Protein AF-A0A966BR94-F1 (afdb_monomer_lite)

Secondary structure (DSSP, 8-state):
--HHHHHH--GGG-SSHHHHHHHHHH---HHHHHHHHHHHHH-SSHHHHHHHHHHH--HHHHHHHHHH---HHHHHHHHHHHHHHH-

Structure (mmCIF, N/CA/C/O backbone):
data_AF-A0A966BR94-F1
#
_entry.id   AF-A0A966BR94-F1
#
loop_
_atom_site.group_PDB
_atom_site.id
_atom_site.type_symbol
_atom_site.label_atom_id
_atom_site.label_alt_id
_atom_site.label_comp_id
_atom_site.label_asym_id
_atom_site.label_entity_id
_atom_site.label_seq_id
_atom_site.pdbx_PDB_ins_code
_atom_site.Cartn_x
_atom_site.Cartn_y
_atom_site.Cartn_z
_atom_site.occupancy
_atom_site.B_iso_or_equiv
_atom_site.auth_seq_id
_atom_site.auth_comp_id
_atom_site.auth_asym_id
_atom_site.auth_atom_id
_atom_site.pdbx_PDB_model_num
ATOM 1 N N . MET A 1 1 ? -18.274 -6.617 11.652 1.00 59.59 1 MET A N 1
ATOM 2 C CA . MET A 1 1 ? -18.067 -5.427 12.500 1.00 59.59 1 MET A CA 1
ATOM 3 C C . MET A 1 1 ? -18.009 -5.848 13.956 1.00 59.59 1 MET A C 1
ATOM 5 O O . MET A 1 1 ? -19.021 -6.291 14.496 1.00 59.59 1 MET A O 1
ATOM 9 N N . GLY A 1 2 ? -16.832 -5.755 14.572 1.00 70.06 2 GLY A N 1
ATOM 10 C CA . GLY A 1 2 ? -16.660 -5.999 16.008 1.00 70.06 2 GLY A CA 1
ATOM 11 C C . GLY A 1 2 ? -16.992 -4.765 16.856 1.00 70.06 2 GLY A C 1
ATOM 12 O O . GLY A 1 2 ? -16.967 -3.638 16.369 1.00 70.06 2 GLY A O 1
ATOM 13 N N . LEU A 1 3 ? -17.264 -4.954 18.152 1.00 74.00 3 LEU A N 1
ATOM 14 C CA . LEU A 1 3 ? -17.521 -3.848 19.092 1.00 74.00 3 LEU A CA 1
ATOM 15 C C . LEU A 1 3 ? -16.358 -2.835 19.153 1.00 74.00 3 LEU A C 1
ATOM 17 O O . LEU A 1 3 ? -16.592 -1.645 19.326 1.00 74.00 3 LEU A O 1
ATOM 21 N N . LYS A 1 4 ? -15.115 -3.297 18.960 1.00 70.81 4 LYS A N 1
ATOM 22 C CA . LYS A 1 4 ? -13.907 -2.456 18.949 1.00 70.81 4 LYS A CA 1
ATOM 23 C C . LYS A 1 4 ? -13.862 -1.498 17.752 1.00 70.81 4 LYS A C 1
ATOM 25 O O . LYS A 1 4 ? -13.617 -0.316 17.953 1.00 70.81 4 LYS A O 1
ATOM 30 N N . GLU A 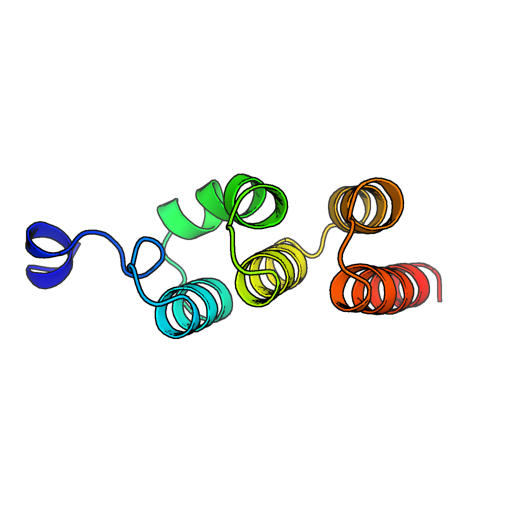1 5 ? -14.185 -1.961 16.543 1.00 72.12 5 GLU A N 1
ATOM 31 C CA . GLU A 1 5 ? -14.242 -1.089 15.353 1.00 72.12 5 GLU A CA 1
ATOM 32 C C . GLU A 1 5 ? -15.305 0.004 15.481 1.00 72.12 5 GLU A C 1
ATOM 34 O O . GLU A 1 5 ? -15.132 1.106 14.977 1.00 72.12 5 GLU A O 1
ATOM 39 N N . ARG A 1 6 ? -16.409 -0.271 16.186 1.00 74.00 6 ARG A N 1
ATOM 40 C CA . ARG A 1 6 ? -17.458 0.734 16.416 1.00 74.00 6 ARG A CA 1
ATOM 41 C C . ARG A 1 6 ? -17.006 1.880 17.322 1.00 74.00 6 ARG A C 1
ATOM 43 O O . ARG A 1 6 ? -17.615 2.940 17.27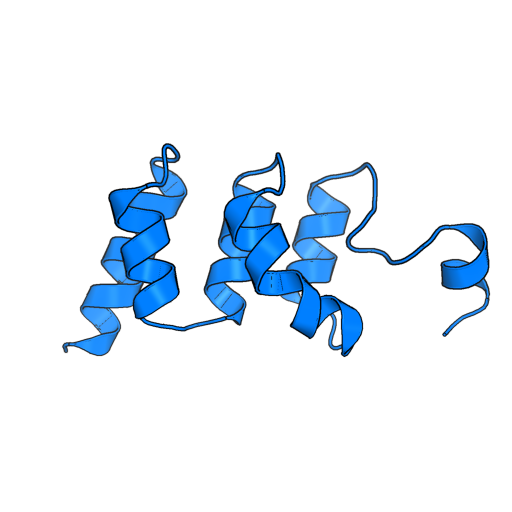6 1.00 74.00 6 ARG A O 1
ATOM 50 N N . LEU A 1 7 ? -15.996 1.651 18.160 1.00 77.56 7 LEU A N 1
ATOM 51 C CA . LEU A 1 7 ? -15.479 2.639 19.108 1.00 77.56 7 LEU A CA 1
ATOM 52 C C . LEU A 1 7 ? -14.224 3.346 18.587 1.00 77.56 7 LEU A C 1
ATOM 54 O O . LEU A 1 7 ? -14.025 4.516 18.898 1.00 77.56 7 LEU A O 1
ATOM 58 N N . PHE A 1 8 ? -13.393 2.651 17.807 1.00 80.19 8 PHE A N 1
ATOM 59 C CA . PHE A 1 8 ? -12.077 3.144 17.382 1.00 80.19 8 PHE A CA 1
ATOM 60 C C . PHE A 1 8 ? -11.930 3.339 15.869 1.00 80.19 8 PHE A C 1
ATOM 62 O O . PHE A 1 8 ? -10.896 3.833 15.431 1.00 80.19 8 PHE A O 1
ATOM 69 N N . GLY A 1 9 ? -12.947 2.986 15.080 1.00 86.44 9 GLY A N 1
ATOM 70 C CA . GLY A 1 9 ? -12.857 2.964 13.624 1.00 86.44 9 GLY A CA 1
ATOM 71 C C . GLY A 1 9 ? -12.135 1.717 13.095 1.00 86.44 9 GLY A C 1
ATOM 72 O O . GLY A 1 9 ? -11.771 0.820 13.866 1.00 86.44 9 GLY A O 1
ATOM 73 N N . PRO A 1 10 ? -11.975 1.616 11.768 1.00 91.50 10 PRO A N 1
ATOM 74 C CA . P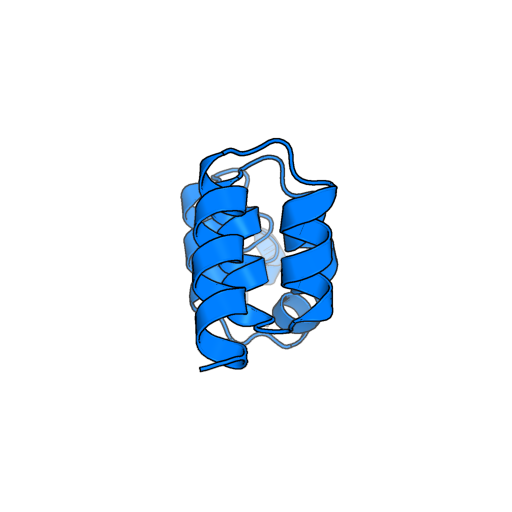RO A 1 10 ? -11.229 0.532 11.145 1.00 91.50 10 PRO A CA 1
ATOM 75 C C . PRO A 1 10 ? -9.716 0.659 11.396 1.00 91.50 10 PRO A C 1
ATOM 77 O O . PRO A 1 10 ? -9.172 1.752 11.533 1.00 91.50 10 PRO A O 1
ATOM 80 N N . VAL A 1 11 ? -9.009 -0.474 11.437 1.00 92.81 11 VAL A N 1
ATOM 81 C CA . VAL A 1 11 ? -7.589 -0.528 11.843 1.00 92.81 11 VAL A CA 1
ATOM 82 C C . VAL A 1 11 ? -6.673 0.205 10.853 1.00 92.81 11 VAL A C 1
ATOM 84 O O . VAL A 1 11 ? -5.709 0.854 11.261 1.00 92.81 11 VAL A O 1
ATOM 87 N N . TRP A 1 12 ? -7.007 0.175 9.560 1.00 94.50 12 TRP A N 1
ATOM 88 C CA . TRP A 1 12 ? -6.271 0.887 8.509 1.00 94.50 12 TRP A CA 1
ATOM 89 C C . TRP A 1 12 ? -6.457 2.414 8.534 1.00 94.50 12 TRP A C 1
ATOM 91 O O . TRP A 1 12 ? -5.829 3.099 7.740 1.00 94.50 12 TRP A O 1
ATOM 101 N N . GLU A 1 13 ? -7.264 2.960 9.448 1.00 94.50 13 GLU A N 1
ATOM 102 C CA . GLU A 1 13 ? -7.380 4.406 9.712 1.00 94.50 13 GLU A CA 1
ATOM 103 C C . GLU A 1 13 ? -6.670 4.820 11.018 1.00 94.50 13 GLU A C 1
ATOM 105 O O . GLU A 1 13 ? -6.807 5.949 11.492 1.00 94.50 13 GLU A O 1
ATOM 110 N N . SER A 1 14 ? -5.885 3.918 11.620 1.00 95.19 14 SER A N 1
ATOM 111 C CA . SER A 1 14 ? -5.097 4.215 12.818 1.00 95.19 14 SER A CA 1
ATOM 112 C C . SER A 1 14 ? -4.171 5.421 12.618 1.00 95.19 14 SER A C 1
ATOM 114 O O . SER A 1 14 ? -3.574 5.611 11.559 1.00 95.19 14 SER A O 1
ATOM 116 N N . LYS A 1 15 ? -3.959 6.209 13.678 1.00 94.38 15 LYS A N 1
ATOM 117 C CA . LYS A 1 15 ? -2.947 7.282 13.680 1.00 94.38 15 LYS A CA 1
ATOM 118 C C . LYS A 1 15 ? -1.520 6.743 13.546 1.00 94.38 15 LYS A C 1
ATOM 120 O O . LYS A 1 15 ? -0.641 7.457 13.073 1.00 94.38 15 LYS A O 1
ATOM 125 N N . ASP A 1 16 ? -1.303 5.492 13.939 1.00 96.50 16 ASP A N 1
ATOM 126 C CA . ASP A 1 16 ? -0.017 4.810 13.835 1.00 96.50 16 ASP A CA 1
ATOM 127 C C . ASP A 1 16 ? 0.152 4.186 12.440 1.00 96.50 16 ASP A C 1
ATOM 129 O O . ASP A 1 16 ? -0.634 3.325 12.035 1.00 96.50 16 ASP A O 1
ATOM 133 N N . ALA A 1 17 ? 1.181 4.627 11.713 1.00 97.69 17 ALA A N 1
ATOM 134 C CA . ALA A 1 17 ? 1.491 4.148 10.370 1.00 97.69 17 ALA A CA 1
ATOM 135 C C . ALA A 1 17 ? 1.870 2.660 10.335 1.00 97.69 17 ALA A C 1
ATOM 137 O O . ALA A 1 17 ? 1.517 1.971 9.382 1.00 97.69 17 ALA A O 1
ATOM 138 N N . GLU A 1 18 ? 2.514 2.137 11.381 1.00 97.69 18 GLU A N 1
ATOM 139 C CA . GLU A 1 18 ? 2.865 0.719 11.472 1.00 97.69 18 GLU A CA 1
ATOM 140 C C . GLU A 1 18 ? 1.602 -0.141 11.559 1.00 97.69 18 GLU A C 1
ATOM 142 O O . GLU A 1 18 ? 1.456 -1.136 10.846 1.00 97.69 18 GLU A O 1
ATOM 147 N N . VAL A 1 19 ? 0.644 0.293 12.384 1.00 96.88 19 VAL A N 1
ATOM 148 C CA . VAL A 1 19 ? -0.658 -0.369 12.525 1.00 96.88 19 VAL A CA 1
ATOM 149 C C . VAL A 1 19 ? -1.423 -0.328 11.206 1.00 96.88 19 VAL A C 1
ATOM 151 O O . VAL A 1 19 ? -1.940 -1.363 10.777 1.00 96.88 19 VAL A O 1
ATOM 154 N N . ARG A 1 20 ? -1.451 0.831 10.527 1.00 97.88 20 ARG A N 1
ATOM 155 C CA . ARG A 1 20 ? -2.065 0.934 9.196 1.00 97.88 20 ARG A CA 1
ATOM 156 C C . ARG A 1 20 ? -1.396 -0.014 8.212 1.00 97.88 20 ARG A C 1
ATOM 158 O O . ARG A 1 20 ? -2.091 -0.787 7.567 1.00 97.88 20 ARG A O 1
ATOM 165 N N . ARG A 1 21 ? -0.064 -0.020 8.133 1.00 98.06 21 ARG A N 1
ATOM 166 C CA . ARG A 1 21 ? 0.700 -0.874 7.212 1.00 98.06 21 ARG A CA 1
ATOM 167 C C . ARG A 1 21 ? 0.410 -2.351 7.446 1.00 98.06 21 ARG A C 1
ATOM 169 O O . ARG A 1 21 ? 0.170 -3.081 6.488 1.00 98.06 21 ARG A O 1
ATOM 176 N N . GLN A 1 22 ? 0.387 -2.786 8.703 1.00 97.81 22 GLN A N 1
ATOM 177 C CA . GLN A 1 22 ? 0.090 -4.170 9.059 1.00 97.81 22 GLN A CA 1
ATOM 178 C C . GLN A 1 22 ? -1.347 -4.560 8.683 1.00 97.81 22 GLN A C 1
ATOM 180 O O . GLN A 1 22 ? -1.568 -5.647 8.136 1.00 97.81 22 GLN A O 1
ATOM 185 N N . ALA A 1 23 ? -2.318 -3.676 8.938 1.00 96.69 23 ALA A N 1
ATOM 186 C CA . ALA A 1 23 ? -3.709 -3.884 8.543 1.00 96.69 23 ALA A CA 1
ATOM 187 C C . ALA A 1 23 ? -3.841 -3.960 7.019 1.00 96.69 23 ALA A C 1
ATOM 189 O O . ALA A 1 23 ? -4.356 -4.949 6.493 1.00 96.69 23 ALA A O 1
ATOM 190 N N . VAL A 1 24 ? -3.273 -2.976 6.311 1.00 98.06 24 VAL A N 1
ATOM 191 C CA . VAL A 1 24 ? -3.206 -2.952 4.850 1.00 98.06 24 VAL A CA 1
ATOM 192 C C . VAL A 1 24 ? -2.567 -4.223 4.334 1.00 98.06 24 VAL A C 1
ATOM 194 O O . VAL A 1 24 ? -3.123 -4.777 3.410 1.00 98.06 24 VAL A O 1
ATOM 197 N N . ALA A 1 25 ? -1.503 -4.762 4.924 1.00 97.38 25 ALA A N 1
ATOM 198 C CA . ALA A 1 25 ? -0.853 -5.977 4.433 1.00 97.38 25 ALA A CA 1
ATOM 199 C C . ALA A 1 25 ? -1.668 -7.269 4.650 1.00 97.38 25 ALA A C 1
ATOM 201 O O . ALA A 1 25 ? -1.560 -8.193 3.844 1.00 97.38 25 ALA A O 1
ATOM 202 N N . THR A 1 26 ? -2.476 -7.364 5.714 1.00 96.44 26 THR A N 1
ATOM 203 C CA . THR A 1 26 ? -3.000 -8.669 6.177 1.00 96.44 26 THR A CA 1
ATOM 204 C C . THR A 1 26 ? -4.518 -8.795 6.239 1.00 96.44 26 THR A C 1
ATOM 206 O O . THR A 1 26 ? -5.045 -9.896 6.056 1.00 96.44 26 THR A O 1
ATOM 209 N N . GLU A 1 27 ? -5.254 -7.708 6.466 1.00 95.81 27 GLU A N 1
ATOM 210 C CA . GLU A 1 27 ? -6.697 -7.790 6.695 1.00 95.81 27 GLU A CA 1
ATOM 211 C C . GLU A 1 27 ? -7.471 -8.045 5.397 1.00 95.81 27 GLU A C 1
ATOM 213 O O . GLU A 1 27 ? -7.065 -7.646 4.309 1.00 95.81 27 GLU A O 1
ATOM 218 N N . ARG A 1 28 ? -8.613 -8.729 5.482 1.00 94.56 28 ARG A N 1
ATOM 219 C CA . ARG A 1 28 ? -9.439 -9.085 4.311 1.00 94.56 28 ARG A CA 1
ATOM 220 C C . ARG A 1 28 ? -10.806 -8.407 4.311 1.00 94.56 28 ARG A C 1
ATOM 222 O O . ARG A 1 28 ? -11.718 -8.878 3.640 1.00 94.56 28 ARG A O 1
ATOM 229 N N . ASP A 1 29 ? -10.955 -7.326 5.074 1.00 93.69 29 ASP A N 1
ATOM 230 C CA . ASP A 1 29 ? -12.195 -6.554 5.083 1.00 93.69 29 ASP A CA 1
ATOM 231 C C . ASP A 1 29 ? -12.468 -5.982 3.684 1.00 93.69 29 ASP A C 1
ATOM 233 O O . ASP A 1 29 ? -11.590 -5.385 3.060 1.00 93.69 29 ASP A O 1
ATOM 237 N N . SER A 1 30 ? -13.687 -6.160 3.174 1.00 94.62 30 SER A N 1
ATOM 238 C CA . SER A 1 30 ? -14.055 -5.694 1.835 1.00 94.62 30 SER A CA 1
ATOM 239 C C . SER A 1 30 ? -13.958 -4.173 1.687 1.00 94.62 30 SER A C 1
ATOM 241 O O . SER A 1 30 ? -13.683 -3.689 0.593 1.00 94.62 30 SER A O 1
ATOM 243 N N . ARG A 1 31 ? -14.151 -3.413 2.774 1.00 95.06 31 ARG A N 1
ATOM 244 C CA . ARG A 1 31 ? -13.992 -1.951 2.788 1.00 95.06 31 ARG A CA 1
ATOM 245 C C . ARG A 1 31 ? -12.527 -1.559 2.660 1.00 95.06 31 ARG A C 1
ATOM 247 O O . ARG A 1 31 ? -12.223 -0.645 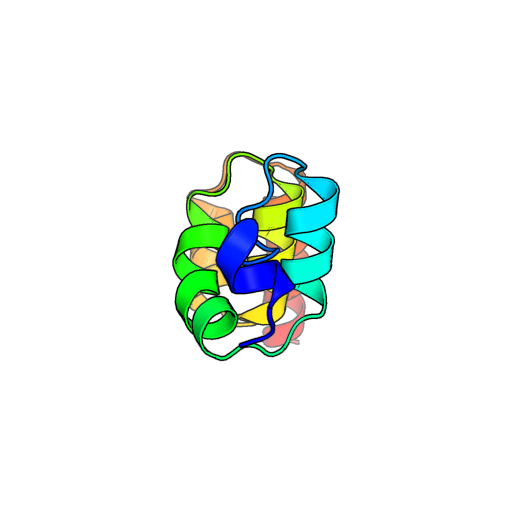1.906 1.00 95.06 31 ARG A O 1
ATOM 254 N N . LEU A 1 32 ? -11.631 -2.282 3.336 1.00 96.62 32 LEU A N 1
ATOM 255 C CA . LEU A 1 32 ? -10.192 -2.096 3.165 1.00 96.62 32 LEU A CA 1
ATOM 256 C C . LEU A 1 32 ? -9.782 -2.394 1.724 1.00 96.62 32 LEU A C 1
ATOM 258 O O . LEU A 1 32 ? -9.086 -1.590 1.116 1.00 96.62 32 LEU A O 1
ATOM 262 N N . LEU A 1 33 ? -10.236 -3.521 1.164 1.00 96.38 33 LEU A N 1
ATOM 263 C CA . LEU A 1 33 ? -9.934 -3.885 -0.224 1.00 96.38 33 LEU A CA 1
ATOM 264 C C . LEU A 1 33 ? -10.373 -2.790 -1.207 1.00 96.38 33 LEU A C 1
ATOM 266 O O . LEU A 1 33 ? -9.622 -2.453 -2.117 1.00 96.38 33 LEU A O 1
ATOM 270 N N . ALA A 1 34 ? -11.554 -2.204 -0.990 1.00 96.56 34 ALA A N 1
ATOM 271 C CA . ALA A 1 34 ? -12.046 -1.081 -1.783 1.00 96.56 34 ALA A CA 1
ATOM 272 C C . ALA A 1 34 ? -11.249 0.221 -1.563 1.00 96.56 34 ALA A C 1
ATOM 274 O O . ALA A 1 34 ? -11.189 1.053 -2.463 1.00 96.56 34 ALA A O 1
ATOM 275 N N . ALA A 1 35 ? -10.630 0.398 -0.392 1.00 96.88 35 ALA A N 1
ATOM 276 C CA . ALA A 1 35 ? -9.828 1.571 -0.050 1.00 96.88 35 ALA A CA 1
ATOM 277 C C . ALA A 1 35 ? -8.369 1.496 -0.540 1.00 96.88 35 ALA A C 1
ATOM 279 O O . ALA A 1 35 ? -7.694 2.526 -0.564 1.00 96.88 35 ALA A O 1
ATOM 280 N N . LEU A 1 36 ? -7.874 0.320 -0.954 1.00 97.31 36 LEU A N 1
ATOM 281 C CA . LEU A 1 36 ? -6.481 0.139 -1.392 1.00 97.31 36 LEU A CA 1
ATOM 282 C C . LEU A 1 36 ? -6.016 1.163 -2.446 1.00 97.31 36 LEU A C 1
ATOM 284 O O . LEU A 1 36 ? -4.923 1.696 -2.258 1.00 97.31 36 LEU A O 1
ATOM 288 N N . PRO A 1 37 ? -6.801 1.517 -3.489 1.00 96.06 37 PRO A N 1
ATOM 289 C CA . PRO A 1 37 ? -6.356 2.492 -4.487 1.00 96.06 37 PRO A CA 1
ATOM 290 C C . PRO A 1 37 ? -6.097 3.884 -3.909 1.00 96.06 37 PRO A C 1
ATOM 292 O O . PRO A 1 37 ? -5.167 4.561 -4.341 1.00 96.06 37 PRO A O 1
ATOM 295 N N . VAL A 1 38 ? -6.902 4.310 -2.932 1.00 96.06 38 VAL A N 1
ATOM 296 C CA . VAL A 1 38 ? -6.725 5.601 -2.252 1.00 96.06 38 VAL A CA 1
ATOM 297 C C . VAL A 1 38 ? -5.507 5.532 -1.337 1.00 96.06 38 VAL A C 1
ATOM 299 O O . VAL A 1 38 ? -4.642 6.398 -1.402 1.00 96.06 38 VAL A O 1
ATOM 302 N N . LEU A 1 39 ? -5.372 4.459 -0.552 1.00 96.62 39 LEU A N 1
ATOM 303 C CA . LEU A 1 39 ? -4.231 4.263 0.350 1.00 96.62 39 LEU A CA 1
ATOM 304 C C . LEU A 1 39 ? -2.893 4.195 -0.399 1.00 96.62 39 LEU A C 1
ATOM 306 O O . LEU A 1 39 ? -1.906 4.745 0.076 1.00 96.62 39 LEU A O 1
ATOM 310 N N . ALA A 1 40 ? -2.858 3.566 -1.576 1.00 96.12 40 ALA A N 1
ATOM 311 C CA . ALA A 1 40 ? -1.673 3.488 -2.430 1.00 96.12 40 ALA A CA 1
ATOM 312 C C . ALA A 1 40 ? -1.194 4.860 -2.933 1.00 96.12 40 ALA A C 1
ATOM 314 O O . ALA A 1 40 ? -0.002 5.038 -3.177 1.00 96.12 40 ALA A O 1
ATOM 315 N N . GLN A 1 41 ? -2.110 5.817 -3.091 1.00 93.25 41 GLN A N 1
ATOM 316 C CA . GLN A 1 41 ? -1.824 7.142 -3.646 1.00 93.25 41 GLN A CA 1
ATOM 317 C C . GLN A 1 41 ? -1.618 8.202 -2.561 1.00 93.25 41 GLN A C 1
ATOM 319 O O . GLN A 1 41 ? -0.733 9.043 -2.689 1.00 93.25 41 GLN A O 1
ATOM 324 N N . GLU A 1 42 ? -2.425 8.163 -1.500 1.00 94.12 42 GLU A N 1
ATOM 325 C CA . GLU A 1 42 ? -2.622 9.306 -0.604 1.00 94.12 42 GLU A CA 1
ATOM 326 C C . GLU A 1 42 ? -2.203 9.053 0.849 1.00 94.12 42 GLU A C 1
ATOM 328 O O . GLU A 1 42 ? -2.116 10.021 1.608 1.00 94.12 42 GLU A O 1
ATOM 333 N N . ASP A 1 43 ? -1.928 7.807 1.276 1.00 96.62 43 ASP A N 1
ATOM 334 C CA . ASP A 1 43 ? -1.476 7.597 2.662 1.00 96.62 43 ASP A CA 1
ATOM 335 C C . ASP A 1 43 ? -0.170 8.372 2.883 1.00 96.62 43 ASP A C 1
ATOM 337 O O . ASP A 1 43 ? 0.722 8.287 2.037 1.00 96.62 43 ASP A O 1
ATOM 341 N N . PRO A 1 44 ? -0.017 9.132 3.982 1.00 95.44 44 PRO A N 1
ATOM 342 C CA . PRO A 1 44 ? 1.194 9.911 4.228 1.00 95.44 44 PRO A CA 1
ATOM 343 C C . PRO A 1 44 ? 2.447 9.038 4.381 1.00 95.44 44 PRO A C 1
ATOM 345 O O . PRO A 1 44 ? 3.550 9.494 4.069 1.00 95.44 44 PRO A O 1
ATOM 348 N N . ASP A 1 45 ? 2.304 7.787 4.821 1.00 96.75 45 ASP A N 1
ATOM 349 C CA . ASP A 1 45 ? 3.422 6.872 5.017 1.00 96.75 45 ASP A CA 1
ATOM 350 C C . ASP A 1 45 ? 3.737 6.062 3.739 1.00 96.75 45 ASP A C 1
ATOM 352 O O . ASP A 1 45 ? 2.878 5.334 3.231 1.00 96.75 45 ASP A O 1
ATOM 356 N N . PRO A 1 46 ? 4.978 6.122 3.214 1.00 95.69 46 PRO A N 1
ATOM 357 C CA . PRO A 1 46 ? 5.366 5.369 2.018 1.00 95.69 46 PRO A CA 1
ATOM 358 C C . PRO A 1 46 ? 5.296 3.849 2.202 1.00 95.69 46 PRO A C 1
ATOM 360 O O . PRO A 1 46 ? 5.093 3.121 1.231 1.00 95.69 46 PRO A O 1
ATOM 363 N N . GLY A 1 47 ? 5.453 3.347 3.429 1.00 96.75 47 GLY A N 1
ATOM 364 C CA . GLY A 1 47 ? 5.318 1.927 3.735 1.00 96.75 47 GLY A CA 1
ATOM 365 C C . GLY A 1 47 ? 3.876 1.442 3.593 1.00 96.75 47 GLY A C 1
ATOM 366 O O . GLY A 1 47 ? 3.653 0.347 3.074 1.00 96.75 47 GLY A O 1
ATOM 367 N N . VAL A 1 48 ? 2.898 2.259 3.993 1.00 97.75 48 VAL A N 1
ATOM 368 C CA . VAL A 1 48 ? 1.472 1.978 3.764 1.00 97.75 48 VAL A CA 1
ATOM 369 C C . VAL A 1 48 ? 1.145 2.018 2.271 1.00 97.75 48 VAL A C 1
ATOM 371 O O . VAL A 1 48 ? 0.526 1.074 1.770 1.00 97.75 48 VAL A O 1
ATOM 374 N N . ARG A 1 49 ? 1.620 3.043 1.544 1.00 97.12 49 ARG A N 1
ATOM 375 C CA . ARG A 1 49 ? 1.441 3.135 0.082 1.00 97.12 49 ARG A CA 1
ATOM 376 C C . ARG A 1 49 ? 1.975 1.891 -0.630 1.00 97.12 49 ARG A C 1
ATOM 378 O O . ARG A 1 49 ? 1.275 1.277 -1.436 1.00 97.12 49 ARG A O 1
ATOM 385 N N . LEU A 1 50 ? 3.189 1.464 -0.273 1.00 96.75 50 LEU A N 1
ATOM 386 C CA . LEU A 1 50 ? 3.813 0.261 -0.823 1.00 96.75 50 LEU A CA 1
ATOM 387 C C . LEU A 1 50 ? 3.010 -1.011 -0.513 1.00 96.75 50 LEU A C 1
ATOM 389 O O . LEU A 1 50 ? 2.795 -1.828 -1.409 1.00 96.75 50 LEU A O 1
ATOM 393 N N . ALA A 1 51 ? 2.550 -1.184 0.729 1.00 97.31 51 ALA A N 1
ATOM 394 C CA . ALA A 1 51 ? 1.748 -2.345 1.117 1.00 97.31 51 ALA A CA 1
ATOM 395 C C . ALA A 1 51 ? 0.426 -2.419 0.331 1.00 97.31 51 ALA A C 1
ATOM 397 O O . ALA A 1 51 ? -0.005 -3.509 -0.052 1.00 97.31 51 ALA A O 1
ATOM 398 N N . ALA A 1 52 ? -0.198 -1.272 0.047 1.00 97.50 52 ALA A N 1
ATOM 399 C CA . ALA A 1 52 ? -1.405 -1.213 -0.770 1.00 97.50 52 ALA A CA 1
ATOM 400 C C . ALA A 1 52 ? -1.130 -1.614 -2.232 1.00 97.50 52 ALA A C 1
ATOM 402 O O . ALA A 1 52 ? -1.831 -2.479 -2.761 1.00 97.50 52 ALA A O 1
ATOM 403 N N . LEU A 1 53 ? -0.065 -1.084 -2.851 1.00 96.50 53 LEU A N 1
ATOM 404 C CA . LEU A 1 53 ? 0.354 -1.446 -4.216 1.00 96.50 53 LEU A CA 1
ATOM 405 C C . LEU A 1 53 ? 0.646 -2.946 -4.358 1.00 96.50 53 LEU A C 1
ATOM 407 O O . LEU A 1 53 ? 0.175 -3.595 -5.294 1.00 96.50 53 LEU A O 1
ATOM 411 N N . GLN A 1 54 ? 1.357 -3.524 -3.387 1.00 95.75 54 GLN A N 1
ATOM 412 C CA . GLN A 1 54 ? 1.643 -4.962 -3.344 1.00 95.75 54 GLN A CA 1
ATOM 413 C C . GLN A 1 54 ? 0.378 -5.818 -3.329 1.00 95.75 54 GLN A C 1
ATOM 415 O O . GLN A 1 54 ? 0.371 -6.905 -3.903 1.00 95.75 54 GLN A O 1
ATOM 420 N N . ARG A 1 55 ? -0.696 -5.337 -2.700 1.00 95.88 55 ARG A N 1
ATOM 421 C CA . ARG A 1 55 ? -1.970 -6.057 -2.647 1.00 95.88 55 ARG A CA 1
ATOM 422 C C . ARG A 1 55 ? -2.839 -5.874 -3.871 1.00 95.88 55 ARG A C 1
ATOM 424 O O . ARG A 1 55 ? -3.551 -6.808 -4.226 1.00 95.88 55 ARG A O 1
ATOM 431 N N . MET A 1 56 ? -2.811 -4.692 -4.476 1.00 94.88 56 MET A N 1
ATOM 432 C CA . MET A 1 56 ? -3.516 -4.439 -5.730 1.00 94.88 56 MET A CA 1
ATOM 433 C C . MET A 1 56 ? -2.897 -5.252 -6.870 1.00 94.88 56 MET A C 1
ATOM 435 O O . MET A 1 56 ? -3.631 -5.755 -7.715 1.00 94.88 56 MET A O 1
ATOM 439 N N . ALA A 1 57 ? -1.566 -5.426 -6.851 1.00 90.25 57 ALA A N 1
ATOM 440 C CA . ALA A 1 57 ? -0.806 -6.300 -7.751 1.00 90.25 57 ALA A CA 1
ATOM 441 C C . ALA A 1 57 ? -1.121 -6.095 -9.248 1.00 90.25 57 ALA A C 1
ATOM 443 O O . ALA A 1 57 ? -1.028 -7.022 -10.051 1.00 90.25 57 ALA A O 1
ATOM 444 N N . SER A 1 58 ? -1.489 -4.871 -9.617 1.00 92.25 58 SER A N 1
ATOM 445 C CA . SER A 1 58 ? -1.966 -4.499 -10.945 1.00 92.25 58 SER A CA 1
ATOM 446 C C . SER A 1 58 ? -0.890 -3.690 -11.668 1.00 92.25 58 SER A C 1
ATOM 448 O O . SER A 1 58 ? -0.301 -2.770 -11.099 1.00 92.25 58 SER A O 1
ATOM 450 N N . GLU A 1 59 ? -0.587 -4.071 -12.912 1.00 92.31 59 GLU A N 1
ATOM 451 C CA . GLU A 1 59 ? 0.445 -3.423 -13.735 1.00 92.31 59 GLU A CA 1
ATOM 452 C C . GLU A 1 59 ? 0.194 -1.910 -13.907 1.00 92.31 59 GLU A C 1
ATOM 454 O O . GLU A 1 59 ? 1.118 -1.141 -13.628 1.00 92.31 59 GLU A O 1
ATOM 459 N N . PRO A 1 60 ? -1.025 -1.439 -14.261 1.00 93.31 60 PRO A N 1
ATOM 460 C CA . PRO A 1 60 ? -1.308 -0.005 -14.337 1.00 93.31 60 PRO A CA 1
ATOM 461 C C . PRO A 1 60 ? -0.977 0.769 -13.057 1.00 93.31 60 PRO A C 1
ATOM 463 O O . PRO A 1 60 ? -0.466 1.886 -13.127 1.00 93.31 60 PRO A O 1
ATOM 466 N N . ASP A 1 61 ? -1.233 0.176 -11.889 1.00 93.69 61 ASP A N 1
ATOM 467 C CA . ASP A 1 61 ? -0.987 0.830 -10.603 1.00 93.69 61 ASP A CA 1
ATOM 468 C C . ASP A 1 61 ? 0.512 0.915 -10.295 1.00 93.69 61 ASP A C 1
ATOM 470 O O . ASP A 1 61 ? 0.994 1.945 -9.819 1.00 93.69 61 ASP A O 1
ATOM 474 N N . TRP A 1 62 ? 1.277 -0.126 -10.639 1.00 94.50 62 TRP A N 1
ATOM 475 C CA . TRP A 1 62 ? 2.737 -0.105 -10.539 1.00 94.50 62 TRP A CA 1
ATOM 476 C C . TRP A 1 62 ? 3.384 0.881 -11.514 1.00 94.50 62 TRP A C 1
ATOM 478 O O . TRP A 1 62 ? 4.296 1.610 -11.120 1.00 94.50 62 TRP A O 1
ATOM 488 N N . LEU A 1 63 ? 2.896 0.958 -12.756 1.00 93.69 63 LEU A N 1
ATOM 489 C CA . LEU A 1 63 ? 3.347 1.953 -13.733 1.00 93.69 63 LEU A CA 1
ATOM 490 C C . LEU A 1 63 ? 3.082 3.373 -13.232 1.00 93.69 63 LEU A C 1
ATOM 492 O O . LEU A 1 63 ? 3.987 4.208 -13.246 1.00 93.69 63 LEU A O 1
ATOM 496 N N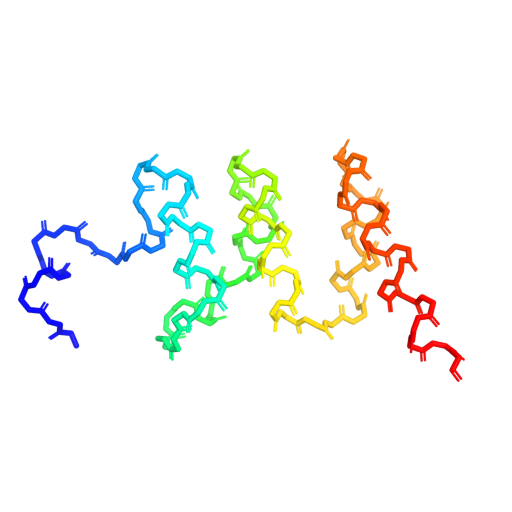 . LYS A 1 64 ? 1.870 3.636 -12.731 1.00 92.12 64 LYS A N 1
ATOM 497 C CA . LYS A 1 64 ? 1.513 4.935 -12.155 1.00 92.12 64 LYS A CA 1
ATOM 498 C C . LYS A 1 64 ? 2.440 5.298 -10.995 1.00 92.12 64 LYS A C 1
ATOM 500 O O . LYS A 1 64 ? 3.043 6.368 -11.007 1.00 92.12 64 LYS A O 1
ATOM 505 N N . ALA A 1 65 ? 2.626 4.386 -10.040 1.00 91.31 65 ALA A N 1
ATOM 506 C CA . ALA A 1 65 ? 3.511 4.598 -8.896 1.00 91.31 65 ALA A CA 1
ATOM 507 C C . ALA A 1 65 ? 4.970 4.862 -9.311 1.00 91.31 65 ALA A C 1
ATOM 509 O O . ALA A 1 65 ? 5.659 5.656 -8.675 1.00 91.31 65 ALA A O 1
ATOM 510 N N . ARG A 1 66 ? 5.444 4.238 -10.395 1.00 92.12 66 ARG A N 1
ATOM 511 C CA . ARG A 1 66 ? 6.800 4.439 -10.918 1.00 92.12 66 ARG A CA 1
ATOM 512 C C . ARG A 1 66 ? 7.006 5.795 -11.597 1.00 92.12 66 ARG A C 1
ATOM 514 O O . ARG A 1 66 ? 8.121 6.323 -11.553 1.00 92.12 66 ARG A O 1
ATOM 521 N N . LEU A 1 67 ? 5.973 6.304 -12.267 1.00 91.00 67 LEU A N 1
ATOM 522 C CA . LEU A 1 67 ? 6.016 7.551 -13.035 1.00 91.00 67 LEU A CA 1
ATOM 523 C C . LEU A 1 67 ? 5.721 8.781 -12.172 1.00 91.00 67 LEU A C 1
ATOM 525 O O . LEU A 1 67 ? 6.352 9.818 -12.355 1.00 91.00 67 LEU A O 1
ATOM 529 N N . GLU A 1 68 ? 4.771 8.662 -11.246 1.00 88.06 68 GLU A N 1
ATOM 530 C CA . GLU A 1 68 ? 4.271 9.776 -10.431 1.00 88.06 68 GLU A CA 1
ATOM 531 C C . GLU A 1 68 ? 4.832 9.773 -9.000 1.00 88.06 68 GLU A C 1
ATOM 533 O O . GLU A 1 68 ? 4.796 10.796 -8.319 1.00 88.06 68 GLU A O 1
ATOM 538 N N . GLY A 1 69 ? 5.340 8.633 -8.522 1.00 79.19 69 GLY A N 1
ATOM 539 C CA . GLY A 1 69 ? 5.814 8.483 -7.149 1.00 79.19 69 GLY A CA 1
ATOM 540 C C . GLY A 1 69 ? 7.149 9.181 -6.894 1.00 79.19 69 GLY A C 1
ATOM 541 O O . GLY A 1 69 ? 8.099 9.048 -7.667 1.00 79.19 69 GLY A O 1
ATOM 542 N N . SER A 1 70 ? 7.242 9.866 -5.754 1.00 79.44 70 SER A N 1
ATOM 543 C CA . SER A 1 70 ? 8.464 10.549 -5.298 1.00 79.44 70 SER A CA 1
ATOM 544 C C . SER A 1 70 ? 9.365 9.670 -4.422 1.00 79.44 70 SER A C 1
ATOM 546 O O . SER A 1 70 ? 10.517 10.022 -4.172 1.00 79.44 70 SER A O 1
ATOM 548 N N . ASP A 1 71 ? 8.867 8.531 -3.933 1.00 88.50 71 ASP A N 1
ATOM 549 C CA . ASP A 1 71 ? 9.614 7.670 -3.015 1.00 88.50 71 ASP A CA 1
ATOM 550 C C . ASP A 1 71 ? 10.497 6.681 -3.767 1.00 88.50 71 ASP A C 1
ATOM 552 O O . ASP A 1 71 ? 10.012 5.778 -4.453 1.00 88.50 71 ASP A O 1
ATOM 556 N N . ALA A 1 72 ? 11.808 6.786 -3.557 1.00 90.31 72 ALA A N 1
ATOM 557 C CA . ALA A 1 72 ? 12.781 5.889 -4.174 1.00 90.31 72 ALA A CA 1
ATOM 558 C C . ALA A 1 72 ? 12.502 4.403 -3.867 1.00 90.31 72 ALA A C 1
ATOM 560 O O . ALA A 1 72 ? 12.689 3.545 -4.727 1.00 90.31 72 ALA A O 1
ATOM 561 N N . SER A 1 73 ? 12.014 4.082 -2.663 1.00 90.38 73 SER A N 1
ATOM 562 C CA . SER A 1 73 ? 11.666 2.705 -2.285 1.00 90.38 73 SER A CA 1
ATOM 563 C C . SER A 1 73 ? 10.489 2.147 -3.090 1.00 90.38 73 SER A C 1
ATOM 565 O O . SER A 1 73 ? 10.516 0.977 -3.471 1.00 90.38 73 SER A O 1
ATOM 567 N N . ILE A 1 74 ? 9.483 2.974 -3.389 1.00 93.06 74 ILE A N 1
ATOM 568 C CA . ILE A 1 74 ? 8.334 2.584 -4.214 1.00 93.06 74 ILE A CA 1
ATOM 569 C C . ILE A 1 74 ? 8.762 2.440 -5.675 1.00 93.06 74 ILE A C 1
ATOM 571 O O . ILE A 1 74 ? 8.364 1.475 -6.319 1.00 93.06 74 ILE A O 1
ATOM 575 N N . GLN A 1 75 ? 9.623 3.328 -6.180 1.00 93.56 75 GLN A N 1
ATOM 576 C CA . GLN A 1 75 ? 10.154 3.226 -7.544 1.00 93.56 75 GLN A CA 1
ATOM 577 C C . GLN A 1 75 ? 10.929 1.919 -7.759 1.00 93.56 75 GLN A C 1
ATOM 579 O O . GLN A 1 75 ? 10.656 1.200 -8.717 1.00 93.56 75 GLN A O 1
ATOM 584 N N . VAL A 1 76 ? 11.827 1.562 -6.832 1.00 93.56 76 VAL A N 1
ATOM 585 C CA . VAL A 1 76 ? 12.573 0.291 -6.887 1.00 93.56 76 VAL A CA 1
ATOM 586 C C . VAL A 1 76 ? 11.625 -0.909 -6.819 1.00 93.56 76 VAL A C 1
ATOM 588 O O . VAL A 1 76 ? 11.775 -1.865 -7.578 1.00 93.56 76 VAL A O 1
ATOM 591 N N . ALA A 1 77 ? 10.625 -0.872 -5.934 1.00 93.12 77 ALA A N 1
ATOM 592 C CA . ALA A 1 77 ? 9.638 -1.945 -5.839 1.00 93.12 77 ALA A CA 1
ATOM 593 C C . ALA A 1 77 ? 8.808 -2.092 -7.126 1.00 93.12 77 ALA A C 1
ATOM 595 O O . ALA A 1 77 ? 8.559 -3.218 -7.560 1.00 93.12 77 ALA A O 1
ATOM 596 N N . ALA A 1 78 ? 8.428 -0.976 -7.749 1.00 93.56 78 ALA A N 1
ATOM 597 C CA . ALA A 1 78 ? 7.704 -0.962 -9.011 1.00 93.56 78 ALA A CA 1
ATOM 598 C C . ALA A 1 78 ? 8.549 -1.535 -10.156 1.00 93.56 78 ALA A C 1
ATOM 600 O O . ALA A 1 78 ? 8.056 -2.383 -10.894 1.00 93.56 78 ALA A O 1
ATOM 601 N N . ASP A 1 79 ? 9.832 -1.167 -10.253 1.00 93.50 79 ASP A N 1
ATOM 602 C CA . ASP A 1 79 ? 10.754 -1.738 -11.246 1.00 93.50 79 ASP A CA 1
ATOM 603 C C . ASP A 1 79 ? 10.821 -3.270 -11.116 1.00 93.50 79 ASP A C 1
ATOM 605 O O . ASP A 1 79 ? 10.669 -3.999 -12.098 1.00 93.50 79 ASP A O 1
ATOM 609 N N . HIS A 1 80 ? 10.958 -3.784 -9.889 1.00 93.44 80 HIS A N 1
ATOM 610 C CA . HIS A 1 80 ? 10.939 -5.227 -9.636 1.00 93.44 80 HIS A CA 1
ATOM 611 C C . HIS A 1 80 ? 9.598 -5.894 -9.978 1.00 93.44 80 HIS A C 1
ATOM 613 O O . HIS A 1 80 ? 9.593 -7.026 -10.470 1.00 93.44 80 HIS A O 1
ATOM 619 N N . ALA A 1 81 ? 8.471 -5.236 -9.692 1.00 91.88 81 ALA A N 1
ATOM 620 C CA . ALA A 1 81 ? 7.140 -5.766 -9.975 1.00 91.88 81 ALA A CA 1
ATOM 621 C C . ALA A 1 81 ? 6.876 -5.862 -11.485 1.00 91.88 81 ALA A C 1
ATOM 623 O O . ALA A 1 81 ? 6.421 -6.905 -11.954 1.00 91.88 81 ALA A O 1
ATOM 624 N N . LEU A 1 82 ? 7.228 -4.817 -12.238 1.00 91.56 82 LEU A N 1
ATOM 625 C CA . LEU A 1 82 ? 7.019 -4.733 -13.685 1.00 91.56 82 LEU A CA 1
ATOM 626 C C . LEU A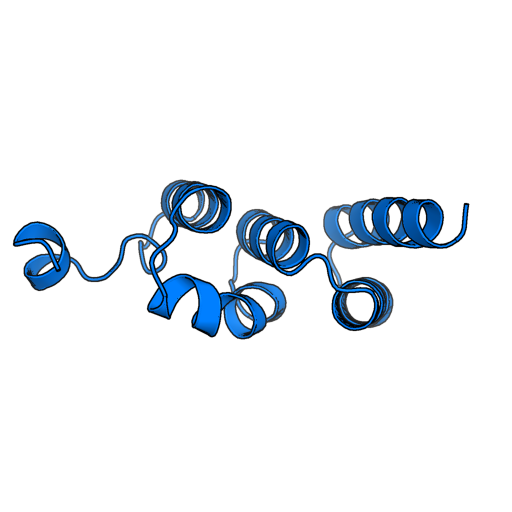 1 82 ? 7.915 -5.714 -14.449 1.00 91.56 82 LEU A C 1
ATOM 628 O O . LEU A 1 82 ? 7.442 -6.415 -15.338 1.00 91.56 82 LEU A O 1
ATOM 632 N N . VAL A 1 83 ? 9.189 -5.852 -14.060 1.00 92.75 83 VAL A N 1
ATOM 633 C CA . VAL A 1 83 ? 10.092 -6.848 -14.672 1.00 92.75 83 VAL A CA 1
ATOM 634 C C . VAL A 1 83 ? 9.543 -8.268 -14.514 1.00 92.75 83 VAL A C 1
ATOM 636 O O . VAL A 1 83 ? 9.574 -9.050 -15.461 1.00 92.75 83 VAL A O 1
ATOM 639 N N . ARG A 1 84 ? 8.984 -8.600 -13.343 1.00 88.06 84 ARG A N 1
ATOM 640 C CA . ARG A 1 84 ? 8.378 -9.917 -13.080 1.00 88.06 84 ARG A CA 1
ATOM 641 C C . ARG A 1 84 ? 7.151 -10.241 -13.932 1.00 88.06 84 ARG A C 1
ATOM 643 O O . ARG A 1 84 ? 6.772 -11.402 -13.971 1.00 88.06 84 ARG A O 1
ATOM 650 N N . GLN A 1 85 ? 6.498 -9.245 -14.522 1.00 81.75 85 GLN A N 1
ATOM 651 C CA . GLN A 1 85 ? 5.306 -9.448 -15.350 1.00 81.75 85 GLN A CA 1
ATOM 652 C C . GLN A 1 85 ? 5.654 -9.669 -16.828 1.00 81.75 85 GLN A C 1
ATOM 654 O O . GLN A 1 85 ? 4.853 -10.244 -17.560 1.00 81.75 85 GLN A O 1
ATOM 659 N N . VAL A 1 86 ? 6.841 -9.229 -17.258 1.00 80.56 86 VAL A N 1
ATOM 660 C CA . VAL A 1 86 ? 7.299 -9.316 -18.654 1.00 80.56 86 VAL A CA 1
ATOM 661 C C . VAL A 1 86 ? 8.208 -10.532 -18.899 1.00 80.56 86 VAL A C 1
ATOM 663 O O . VAL A 1 86 ? 8.304 -10.995 -20.036 1.00 80.56 86 VAL A O 1
ATOM 666 N N . CYS A 1 87 ? 8.876 -11.047 -17.860 1.00 68.44 87 CYS A N 1
ATOM 667 C CA . CYS A 1 87 ? 9.701 -12.262 -17.910 1.00 68.44 87 CYS A CA 1
ATOM 668 C C . CYS A 1 87 ? 8.906 -13.518 -17.540 1.00 68.44 87 CYS A C 1
ATOM 670 O O . CYS A 1 87 ? 9.106 -14.543 -18.229 1.00 68.44 87 CYS A O 1
#

Foldseek 3Di:
DDPVCVVPNDQLPDPDPVSVLVCLQDPDPPVSLVCLLVQLPPPPDPSSVQSSCVVVLDLVSLVCCLVPPPDPVSVVVSVVSNVVVVD

Radius of gyration: 13.67 Å; chains: 1; bounding box: 31×23×38 Å

pLDDT: mean 91.5, std 7.91, range [59.59, 98.06]

Sequence (87 aa):
MGLKERLFGPVWESKDAEVRRQAVATERDSRLLAALPVLAQEDPDPGVRLAALQRMASEPDWLKARLEGSDASIQVAADHALVRQVC